Protein AF-A0A3D2YYE6-F1 (afdb_monomer)

Mean predicted aligned error: 8.33 Å

Sequence (113 aa):
MIEHIVAWLERPNFIAFVILFLWGMFIMVAHANLVKKLIGMYLVQASVIFLLVTISAKSQATVPILQGTDAVQSESPTIDPDQYSNPLPHVLTLTAIVVQVATLGVSLALVTA

Foldseek 3Di:
DVVVVVVVVVLVLVVVLVVQQVVLVCQLPVDPQLVSNLSSVLSNLVSVLSVLVSVQDDPQADEPDQDDCCDPPHPDNPDDPNNHTDVVSVVVSVVSVVVSVVVSVVSVVVSVD

Radius of gyration: 19.5 Å; Cα contacts (8 Å, |Δi|>4): 99; chains: 1; bounding box: 34×50×52 Å

Nearest PDB structures (foldseek):
  7f9o-assembly1_P  TM=8.701E-01  e=1.085E-01  Hordeum vulgare subsp. spontaneum
  7p64-assembly1_K  TM=8.776E-01  e=1.890E-01  Escherichia coli BL21(DE3)
  7nyu-assembly1_K  TM=8.737E-01  e=3.114E-01  Escherichia coli B
  8xm6-assembly1_B  TM=5.535E-01  e=3.779E+00  Homo sapiens
  8zsz-assembly1_B  TM=5.462E-01  e=7.773E+00  Homo sapiens

Structure (mmCIF, N/CA/C/O backbone):
data_AF-A0A3D2YYE6-F1
#
_entry.id   AF-A0A3D2YYE6-F1
#
loop_
_atom_site.group_PDB
_atom_site.id
_atom_site.type_symbol
_atom_site.label_atom_id
_atom_site.label_alt_id
_atom_site.label_comp_id
_atom_site.label_asym_id
_atom_site.label_entity_id
_atom_site.label_seq_id
_atom_site.pdbx_PDB_ins_code
_atom_site.Cartn_x
_atom_site.Cartn_y
_atom_site.Cartn_z
_atom_site.occupancy
_atom_site.B_iso_or_equiv
_atom_site.auth_seq_id
_atom_site.auth_comp_id
_atom_site.auth_asym_id
_atom_site.auth_atom_id
_atom_site.pdbx_PDB_model_num
ATOM 1 N N . MET A 1 1 ? -4.987 -27.249 -16.855 1.00 55.72 1 MET A N 1
ATOM 2 C CA . MET A 1 1 ? -5.282 -26.961 -15.426 1.00 55.72 1 MET A CA 1
ATOM 3 C C . MET A 1 1 ? -4.008 -26.739 -14.612 1.00 55.72 1 MET A C 1
ATOM 5 O O . MET A 1 1 ? -3.915 -25.706 -13.969 1.00 55.72 1 MET A O 1
ATOM 9 N N . ILE A 1 2 ? -3.012 -27.633 -14.686 1.00 60.41 2 ILE A N 1
ATOM 10 C CA . ILE A 1 2 ? -1.716 -27.473 -13.990 1.00 60.41 2 ILE A CA 1
ATOM 11 C C . ILE A 1 2 ? -0.872 -26.325 -14.582 1.00 60.41 2 ILE A C 1
ATOM 13 O O . ILE A 1 2 ? -0.287 -25.559 -13.829 1.00 60.41 2 ILE A O 1
ATOM 17 N N . GLU A 1 3 ? -0.894 -26.115 -15.902 1.00 61.41 3 GLU A N 1
ATOM 18 C CA . GLU A 1 3 ? -0.185 -24.989 -16.544 1.00 61.41 3 GLU A CA 1
ATOM 19 C C . GLU 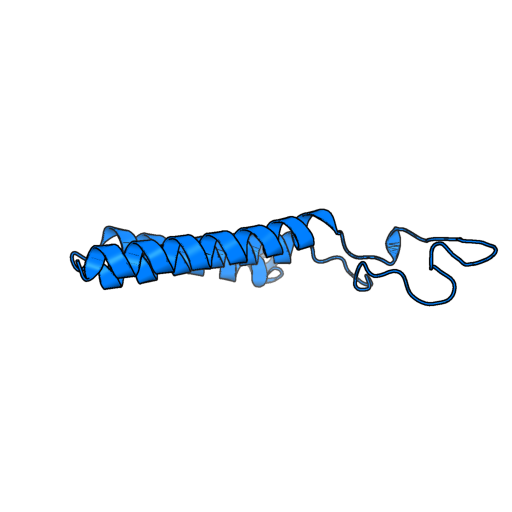A 1 3 ? -0.690 -23.608 -16.101 1.00 61.41 3 GLU A C 1
ATOM 21 O O . GLU A 1 3 ? 0.100 -22.683 -15.948 1.00 61.41 3 GLU A O 1
ATOM 26 N N . HIS A 1 4 ? -1.988 -23.468 -15.807 1.00 61.47 4 HIS A N 1
ATOM 27 C CA . HIS A 1 4 ? -2.512 -22.225 -15.237 1.00 61.47 4 HIS A CA 1
ATOM 28 C C . HIS A 1 4 ? -1.960 -21.988 -13.829 1.00 61.47 4 HIS A C 1
ATOM 30 O O . HIS A 1 4 ? -1.622 -20.862 -13.497 1.00 61.47 4 HIS A O 1
ATOM 36 N N . ILE A 1 5 ? -1.811 -23.038 -13.016 1.00 60.53 5 ILE A N 1
ATOM 37 C CA . ILE A 1 5 ? -1.236 -22.928 -11.668 1.00 60.53 5 ILE A CA 1
ATOM 38 C C . ILE A 1 5 ? 0.236 -22.493 -11.744 1.00 60.53 5 ILE A C 1
ATOM 40 O O . ILE A 1 5 ? 0.660 -21.651 -10.956 1.00 60.53 5 ILE A O 1
ATOM 44 N N . VAL A 1 6 ? 0.994 -22.996 -12.723 1.00 59.88 6 VAL A N 1
ATOM 45 C CA . VAL A 1 6 ? 2.388 -22.587 -12.965 1.00 59.88 6 VAL A CA 1
ATOM 46 C C . VAL A 1 6 ? 2.467 -21.135 -13.453 1.00 59.88 6 VAL A C 1
ATOM 48 O O . VAL A 1 6 ? 3.258 -20.372 -12.915 1.00 59.88 6 VAL A O 1
ATOM 51 N N . ALA A 1 7 ? 1.591 -20.705 -14.365 1.00 59.75 7 ALA A N 1
ATOM 52 C CA . ALA A 1 7 ? 1.528 -19.310 -14.820 1.00 59.75 7 ALA A CA 1
ATOM 53 C C . ALA A 1 7 ? 1.145 -18.320 -13.698 1.00 59.75 7 ALA A C 1
ATOM 55 O O . ALA A 1 7 ? 1.636 -17.193 -13.658 1.00 59.75 7 ALA A O 1
ATOM 56 N N . TRP A 1 8 ? 0.292 -18.736 -12.753 1.00 54.66 8 TRP A N 1
ATOM 57 C CA . TRP A 1 8 ? 0.037 -17.969 -11.528 1.00 54.66 8 TRP A CA 1
ATOM 58 C C . TRP A 1 8 ? 1.290 -17.898 -10.643 1.00 54.66 8 TRP A C 1
ATOM 60 O O . TRP A 1 8 ? 1.595 -16.837 -10.097 1.00 54.66 8 TRP A O 1
ATOM 70 N N . LEU A 1 9 ? 2.048 -18.995 -10.546 1.00 58.28 9 LEU A N 1
ATOM 71 C CA . LEU A 1 9 ? 3.305 -19.068 -9.797 1.00 58.28 9 LEU A CA 1
ATOM 72 C C . LEU A 1 9 ? 4.420 -18.196 -10.409 1.00 58.28 9 LEU A C 1
ATOM 74 O O . LEU A 1 9 ? 5.270 -17.697 -9.676 1.00 58.28 9 LEU A O 1
ATOM 78 N N . GLU A 1 10 ? 4.380 -17.936 -11.720 1.00 61.81 10 GLU A N 1
ATOM 79 C CA . GLU A 1 10 ? 5.304 -17.029 -12.423 1.00 61.81 10 GLU A CA 1
ATOM 80 C C . GLU A 1 10 ? 5.119 -15.541 -12.062 1.00 61.81 10 GLU A C 1
ATOM 82 O O . GLU A 1 10 ? 5.982 -14.714 -12.364 1.00 61.81 10 GLU A O 1
ATOM 87 N N . ARG A 1 11 ? 4.027 -15.169 -11.377 1.00 71.31 11 ARG A N 1
ATOM 88 C CA . ARG A 1 11 ? 3.774 -13.802 -10.884 1.00 71.31 11 ARG A CA 1
ATOM 89 C C . ARG A 1 11 ? 3.714 -13.791 -9.347 1.00 71.31 11 ARG A C 1
ATOM 91 O O . ARG A 1 11 ? 2.660 -13.474 -8.785 1.00 71.31 11 ARG A O 1
ATOM 98 N N . PRO A 1 12 ? 4.831 -14.066 -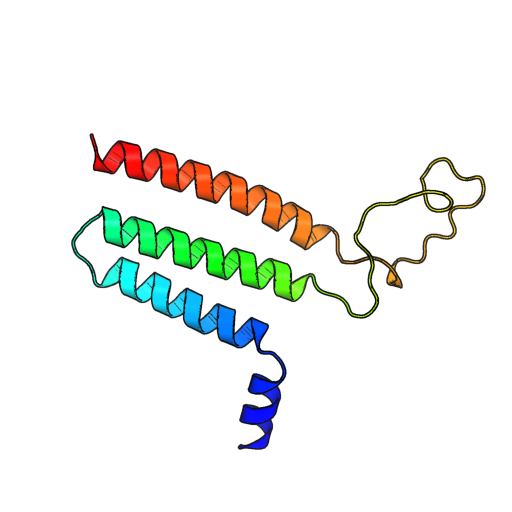8.639 1.00 77.31 12 PRO A N 1
ATOM 99 C CA . PRO A 1 12 ? 4.846 -14.213 -7.177 1.00 77.31 12 PRO A CA 1
ATOM 100 C C . PRO A 1 12 ? 4.307 -12.976 -6.445 1.00 77.31 12 PRO A C 1
ATOM 102 O O . PRO A 1 12 ? 3.679 -13.093 -5.394 1.00 77.31 12 PRO A O 1
ATOM 105 N N . ASN A 1 13 ? 4.466 -11.794 -7.043 1.00 85.12 13 ASN A N 1
ATOM 106 C CA . ASN A 1 13 ? 3.966 -10.533 -6.504 1.00 85.12 13 ASN A CA 1
ATOM 107 C C . ASN A 1 13 ? 2.425 -10.527 -6.372 1.00 85.12 13 ASN A C 1
ATOM 109 O O . ASN A 1 13 ? 1.882 -10.116 -5.352 1.00 85.12 13 ASN A O 1
ATOM 113 N N . PHE A 1 14 ? 1.684 -11.046 -7.354 1.00 85.19 14 PHE A N 1
ATOM 114 C CA . PHE A 1 14 ? 0.217 -11.070 -7.264 1.00 85.19 14 PHE A CA 1
ATOM 115 C C . PHE A 1 14 ? -0.282 -12.051 -6.200 1.00 85.19 14 PHE A C 1
ATOM 117 O O . PHE A 1 14 ? -1.238 -11.755 -5.485 1.00 85.19 14 PHE A O 1
ATOM 124 N N . ILE A 1 15 ? 0.392 -13.192 -6.047 1.00 87.00 15 ILE A N 1
ATOM 125 C CA . ILE A 1 15 ? 0.066 -14.167 -5.000 1.00 87.00 15 ILE A CA 1
ATOM 126 C C . ILE A 1 15 ? 0.319 -13.563 -3.614 1.00 87.00 15 ILE A C 1
ATOM 128 O O . ILE A 1 15 ? -0.537 -13.668 -2.734 1.00 87.00 15 ILE A O 1
ATOM 132 N N . ALA A 1 16 ? 1.454 -12.882 -3.432 1.00 88.19 16 ALA A N 1
ATOM 133 C CA . ALA A 1 16 ? 1.777 -12.199 -2.184 1.00 88.19 16 ALA A CA 1
ATOM 134 C C . ALA A 1 16 ? 0.707 -11.160 -1.810 1.00 88.19 16 ALA A C 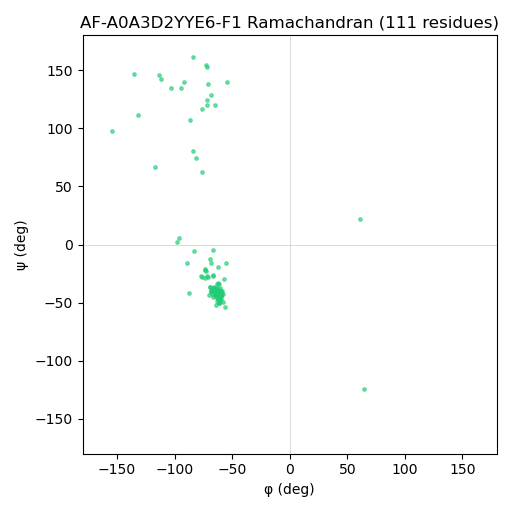1
ATOM 136 O O . ALA A 1 16 ? 0.268 -11.127 -0.661 1.00 88.19 16 ALA A O 1
ATOM 137 N N . PHE A 1 17 ? 0.222 -10.377 -2.782 1.00 91.44 17 PHE A N 1
ATOM 138 C CA . PHE A 1 17 ? -0.895 -9.453 -2.574 1.00 91.44 17 PHE A CA 1
ATOM 139 C C . PHE A 1 17 ? -2.142 -10.165 -2.039 1.00 91.44 17 PHE A C 1
ATOM 141 O O . PHE A 1 17 ? -2.675 -9.756 -1.009 1.00 91.44 17 PHE A O 1
ATOM 148 N N . VAL A 1 18 ? -2.602 -11.224 -2.712 1.00 92.00 18 VAL A N 1
ATOM 149 C CA . VAL A 1 18 ? -3.848 -11.918 -2.344 1.00 92.00 18 VAL A 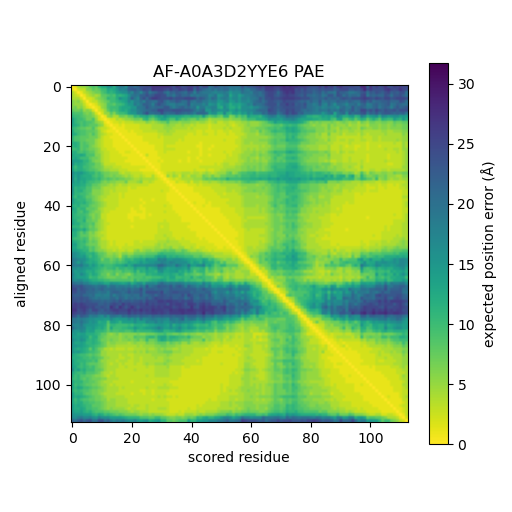CA 1
ATOM 150 C C . VAL A 1 18 ? -3.754 -12.509 -0.939 1.00 92.00 18 VAL A C 1
ATOM 152 O O . VAL A 1 18 ? -4.687 -12.366 -0.148 1.00 92.00 18 VAL A O 1
ATOM 155 N N . ILE A 1 19 ? -2.619 -13.129 -0.604 1.00 93.56 19 ILE A N 1
ATOM 156 C CA . ILE A 1 19 ? -2.389 -13.706 0.725 1.00 93.56 19 ILE A CA 1
ATOM 157 C C . ILE A 1 19 ? -2.413 -12.611 1.794 1.00 93.56 19 ILE A C 1
ATOM 159 O O . ILE A 1 19 ? -3.122 -12.752 2.791 1.00 93.56 19 ILE A O 1
ATOM 163 N N . LEU A 1 20 ? -1.686 -11.509 1.583 1.00 93.69 20 LEU A N 1
ATOM 164 C CA . LEU A 1 20 ? -1.668 -10.388 2.524 1.00 93.69 20 LEU A CA 1
ATOM 165 C C . LEU A 1 20 ? -3.063 -9.770 2.678 1.00 93.69 20 LEU A C 1
ATOM 167 O O . LEU A 1 20 ? -3.515 -9.565 3.799 1.00 93.69 20 LEU A O 1
ATOM 171 N N . PHE A 1 21 ? -3.784 -9.537 1.581 1.00 95.44 21 PHE A N 1
ATOM 172 C CA . PHE A 1 21 ? -5.114 -8.932 1.617 1.00 95.44 21 PHE A CA 1
ATOM 173 C C . PHE A 1 21 ? -6.112 -9.790 2.406 1.00 95.44 21 PHE A C 1
ATOM 175 O O . PHE A 1 21 ? -6.775 -9.297 3.320 1.00 95.44 21 PHE A O 1
ATOM 182 N N . LEU A 1 22 ? -6.190 -11.090 2.100 1.00 96.31 22 LEU A N 1
ATOM 183 C CA . LEU A 1 22 ? -7.104 -12.011 2.780 1.00 96.31 22 LEU A CA 1
ATOM 184 C C . LEU A 1 22 ? -6.742 -12.192 4.255 1.00 96.31 22 LEU A C 1
ATOM 186 O O . LEU A 1 22 ? -7.632 -12.237 5.105 1.00 96.31 22 LEU A O 1
ATOM 190 N N . TRP A 1 23 ? -5.450 -12.250 4.580 1.00 96.12 23 TRP A N 1
ATOM 191 C CA . TRP A 1 23 ? -5.011 -12.382 5.964 1.00 96.12 23 TRP A CA 1
ATOM 192 C C . TRP A 1 23 ? -5.302 -11.118 6.782 1.00 96.12 23 TRP A C 1
ATOM 194 O O . TRP A 1 23 ? -5.791 -11.212 7.910 1.00 96.12 23 TRP A O 1
ATOM 204 N N . GLY A 1 24 ? -5.095 -9.934 6.203 1.00 95.19 24 GLY A N 1
ATOM 205 C CA . GLY A 1 24 ? -5.441 -8.659 6.834 1.00 95.19 24 GLY A CA 1
ATOM 206 C C . GLY A 1 24 ? -6.937 -8.539 7.104 1.00 95.19 24 GLY A C 1
ATOM 207 O O . GLY A 1 24 ? -7.341 -8.212 8.222 1.00 95.19 24 GLY A O 1
ATOM 208 N N . MET A 1 25 ? -7.759 -8.896 6.112 1.00 95.88 25 MET A N 1
ATOM 209 C CA . MET A 1 25 ? -9.217 -8.947 6.247 1.00 95.88 25 MET A CA 1
ATOM 210 C C . MET A 1 25 ? -9.647 -9.928 7.344 1.00 95.88 25 MET A C 1
ATOM 212 O O . MET A 1 25 ? -10.500 -9.598 8.169 1.00 95.88 25 MET A O 1
ATOM 216 N N . PHE A 1 26 ? -9.027 -11.110 7.405 1.00 95.62 26 PHE A N 1
ATOM 217 C CA . PHE A 1 26 ? -9.312 -12.102 8.440 1.00 95.62 26 PHE A CA 1
ATOM 218 C C . PHE A 1 26 ? -9.022 -11.565 9.848 1.00 95.62 26 PHE A C 1
ATOM 220 O O . PHE A 1 26 ? -9.891 -11.631 10.715 1.00 95.62 26 PHE A O 1
ATOM 227 N N . ILE A 1 27 ? -7.842 -10.976 10.075 1.00 94.62 27 ILE A N 1
ATOM 228 C CA . ILE A 1 27 ? -7.461 -10.396 11.375 1.00 94.62 27 ILE A CA 1
ATOM 229 C C . ILE A 1 27 ? -8.438 -9.280 11.780 1.00 94.62 27 ILE A C 1
ATOM 231 O O . ILE A 1 27 ? -8.846 -9.205 12.942 1.00 94.62 27 ILE A O 1
ATOM 235 N N . MET A 1 28 ? -8.831 -8.433 10.823 1.00 94.31 28 MET A N 1
ATOM 236 C CA . MET A 1 28 ? -9.732 -7.300 11.047 1.00 94.31 28 MET A CA 1
ATOM 237 C C . MET A 1 28 ? -11.140 -7.732 11.489 1.00 94.31 28 MET A C 1
ATOM 239 O O . MET A 1 28 ? -11.743 -7.074 12.340 1.00 94.31 28 MET A O 1
ATOM 243 N N . VAL A 1 29 ? -11.666 -8.831 10.939 1.00 95.12 29 VAL A N 1
ATOM 244 C CA . VAL A 1 29 ? -13.015 -9.330 11.258 1.00 95.12 29 VAL A CA 1
ATOM 245 C C . VAL A 1 29 ? -13.015 -10.260 12.476 1.00 95.12 29 VAL A C 1
AT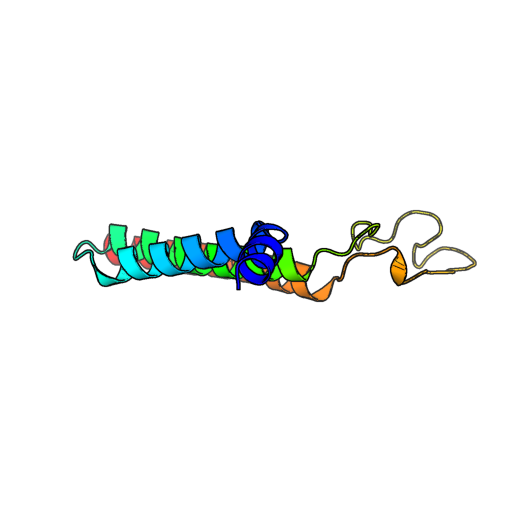OM 247 O O . VAL A 1 29 ? -13.900 -10.153 13.322 1.00 95.12 29 VAL A O 1
ATOM 250 N N . ALA A 1 30 ? -12.032 -11.157 12.594 1.00 94.12 30 ALA A N 1
ATOM 251 C CA . ALA A 1 30 ? -12.060 -12.253 13.565 1.00 94.12 30 ALA A CA 1
ATOM 252 C C . ALA A 1 30 ? -11.740 -11.836 15.012 1.00 94.12 30 ALA A C 1
ATOM 254 O O . ALA A 1 30 ? -12.177 -12.495 15.956 1.00 94.12 30 ALA A O 1
ATOM 255 N N . HIS A 1 31 ? -10.966 -10.768 15.226 1.00 90.12 31 HIS A N 1
ATOM 256 C CA . HIS A 1 31 ? -10.541 -10.373 16.571 1.00 90.12 31 HIS A CA 1
ATOM 257 C C . HIS A 1 31 ? -11.458 -9.324 17.204 1.00 90.12 31 HIS A C 1
ATOM 259 O O . HIS A 1 31 ? -11.760 -8.309 16.594 1.00 90.12 31 HIS A O 1
ATOM 265 N N . ALA A 1 32 ? -11.825 -9.508 18.477 1.00 88.25 32 ALA A N 1
ATOM 266 C CA . ALA A 1 32 ? -12.599 -8.520 19.239 1.00 88.25 32 ALA A CA 1
ATOM 267 C C . ALA A 1 32 ? -11.763 -7.307 19.704 1.00 88.25 32 ALA A C 1
ATOM 269 O O . ALA A 1 32 ? -12.299 -6.214 19.863 1.00 88.25 32 ALA A O 1
ATOM 270 N N . ASN A 1 33 ? -10.451 -7.483 19.902 1.00 93.12 33 ASN A N 1
ATOM 271 C CA . ASN A 1 33 ? -9.559 -6.413 20.357 1.00 93.12 33 ASN A CA 1
ATOM 272 C C . ASN A 1 33 ? -9.335 -5.375 19.244 1.00 93.12 33 ASN A C 1
ATOM 274 O O . ASN A 1 33 ? -8.852 -5.721 18.164 1.00 93.12 33 ASN A O 1
ATOM 278 N N . LEU A 1 34 ? -9.626 -4.105 19.542 1.00 92.50 34 LEU A N 1
ATOM 279 C CA . LEU A 1 34 ? -9.507 -2.991 18.602 1.00 92.50 34 LEU A CA 1
ATOM 280 C C . LEU A 1 34 ? -8.085 -2.825 18.052 1.00 92.50 34 LEU A C 1
ATOM 282 O O . LEU A 1 34 ? -7.933 -2.646 16.850 1.00 92.50 34 LEU A O 1
ATOM 286 N N . VAL A 1 35 ? -7.041 -2.990 18.870 1.00 93.31 35 VAL A N 1
ATOM 287 C CA . VAL A 1 35 ? -5.643 -2.888 18.408 1.00 93.31 35 VAL A CA 1
ATOM 288 C C . VAL A 1 35 ? -5.338 -3.953 17.352 1.00 93.31 35 VAL A C 1
ATOM 290 O O . VAL A 1 35 ? -4.733 -3.659 16.324 1.00 93.31 35 VAL A O 1
ATOM 293 N N . LYS A 1 36 ? -5.818 -5.188 17.552 1.00 91.94 36 LYS A N 1
ATOM 294 C CA . LYS A 1 36 ? -5.661 -6.259 16.553 1.00 91.94 36 LYS A CA 1
ATOM 295 C C . LYS A 1 36 ? -6.440 -5.952 15.275 1.00 91.94 36 LYS A C 1
ATOM 297 O O . LYS A 1 36 ? -5.927 -6.216 14.191 1.00 91.94 36 LYS A O 1
ATOM 302 N N . LYS A 1 37 ? -7.623 -5.334 15.380 1.00 93.94 37 LYS A N 1
ATOM 303 C CA . LYS A 1 37 ? -8.367 -4.867 14.201 1.00 93.94 37 LYS A CA 1
ATOM 304 C C . LYS A 1 37 ? -7.612 -3.785 13.427 1.00 93.94 37 LYS A C 1
ATOM 306 O O . LYS A 1 37 ? -7.598 -3.844 12.202 1.00 93.94 37 LYS A O 1
ATOM 311 N N . LEU A 1 38 ? -6.952 -2.848 14.115 1.00 94.44 38 LEU A N 1
ATOM 312 C CA . LEU A 1 38 ? -6.131 -1.809 13.477 1.00 94.44 38 LEU A CA 1
ATOM 313 C C . LEU A 1 38 ? -4.914 -2.392 12.755 1.00 94.44 38 LEU A C 1
ATOM 315 O O . LEU A 1 38 ? -4.606 -1.964 11.647 1.00 94.44 38 LEU A O 1
ATOM 319 N N . ILE A 1 39 ? -4.271 -3.414 13.328 1.00 94.31 39 ILE A N 1
ATOM 320 C CA . ILE A 1 39 ? -3.195 -4.153 12.648 1.00 94.31 39 ILE A CA 1
ATOM 321 C C . ILE A 1 39 ? -3.732 -4.832 11.378 1.00 94.31 39 ILE A C 1
ATOM 323 O O . ILE A 1 39 ? -3.100 -4.751 10.327 1.00 94.31 39 ILE A O 1
ATOM 327 N N . GLY A 1 40 ? -4.916 -5.451 11.449 1.00 94.25 40 GLY A N 1
ATOM 328 C CA . GLY A 1 40 ? -5.588 -6.023 10.279 1.00 94.25 40 GLY A CA 1
ATOM 329 C C . GLY A 1 40 ? -5.880 -4.977 9.197 1.00 94.25 40 GLY A C 1
ATOM 330 O O . GLY A 1 40 ? -5.536 -5.184 8.036 1.00 94.25 40 GLY A O 1
ATOM 331 N N . MET A 1 41 ? -6.429 -3.820 9.580 1.00 94.56 41 MET A N 1
ATOM 332 C CA . MET A 1 41 ? -6.701 -2.694 8.675 1.00 94.56 41 MET A CA 1
ATOM 333 C C . MET A 1 41 ? -5.425 -2.170 7.999 1.00 94.56 41 MET A C 1
ATOM 335 O O . MET A 1 41 ? -5.417 -1.956 6.786 1.00 94.56 41 MET A O 1
ATOM 339 N N . TYR A 1 42 ? -4.339 -2.007 8.760 1.00 95.56 42 TYR A N 1
ATOM 340 C CA . TYR A 1 42 ? -3.039 -1.602 8.227 1.00 95.56 42 TYR A CA 1
ATOM 341 C C . TYR A 1 42 ? -2.526 -2.597 7.182 1.00 95.56 42 TYR A C 1
ATOM 343 O O . TYR A 1 42 ? -2.089 -2.197 6.104 1.00 95.56 42 TYR A O 1
ATOM 351 N N . LEU A 1 43 ? -2.637 -3.897 7.468 1.00 95.69 43 LEU A N 1
ATOM 352 C CA . LEU A 1 43 ? -2.184 -4.955 6.568 1.00 95.69 43 LEU A CA 1
ATOM 353 C C . LEU A 1 43 ? -3.007 -4.997 5.266 1.00 95.69 43 LEU A C 1
ATOM 355 O O . LEU A 1 43 ? -2.439 -5.170 4.187 1.00 95.69 43 LEU A O 1
ATOM 359 N N . VAL A 1 44 ? -4.321 -4.746 5.338 1.00 96.00 44 VAL A N 1
ATOM 360 C CA . VAL A 1 44 ? -5.178 -4.583 4.148 1.00 96.00 44 VAL A CA 1
ATOM 361 C C . VAL A 1 44 ? -4.717 -3.394 3.306 1.00 96.00 44 VAL A C 1
ATOM 363 O O . VAL A 1 44 ? -4.476 -3.554 2.111 1.00 96.00 44 VAL A O 1
ATOM 366 N N . GLN A 1 45 ? -4.517 -2.218 3.905 1.00 95.69 45 GLN A N 1
ATOM 367 C CA . GLN A 1 45 ? -4.034 -1.038 3.178 1.00 95.69 45 GLN A CA 1
ATOM 368 C C . GLN A 1 45 ? -2.643 -1.271 2.554 1.00 95.69 45 GLN A C 1
ATOM 370 O O . GLN A 1 45 ? -2.429 -0.945 1.387 1.00 95.69 45 GLN A O 1
ATOM 375 N N . ALA A 1 46 ? -1.718 -1.895 3.291 1.00 95.00 46 ALA A N 1
ATOM 376 C CA . ALA A 1 46 ? -0.376 -2.219 2.807 1.00 95.00 46 ALA A CA 1
ATOM 377 C C . ALA A 1 46 ? -0.405 -3.199 1.622 1.00 95.00 46 ALA A C 1
ATOM 379 O O . ALA A 1 46 ? 0.355 -3.034 0.669 1.00 95.00 46 ALA A O 1
ATOM 380 N N . SER A 1 47 ? -1.315 -4.179 1.631 1.00 95.25 47 SER A N 1
ATOM 381 C CA . SER A 1 47 ? -1.480 -5.100 0.500 1.00 95.25 47 SER A CA 1
ATOM 382 C C . SER A 1 47 ? -1.943 -4.376 -0.774 1.00 95.25 47 SER A C 1
ATOM 384 O O . SER A 1 47 ? -1.395 -4.611 -1.848 1.00 95.25 47 SER A O 1
ATOM 386 N N . VAL A 1 48 ? -2.875 -3.422 -0.672 1.00 93.75 48 VAL A N 1
ATOM 387 C CA . VAL A 1 48 ? -3.329 -2.621 -1.826 1.00 93.75 48 VAL A CA 1
ATOM 388 C C . VAL A 1 48 ? -2.202 -1.737 -2.367 1.00 93.75 48 VAL A C 1
ATOM 390 O O . VAL A 1 48 ? -2.030 -1.627 -3.581 1.00 93.75 48 VAL A O 1
ATOM 393 N N . ILE A 1 49 ? -1.388 -1.154 -1.484 1.00 93.81 49 ILE A N 1
ATOM 394 C CA . ILE A 1 49 ? -0.186 -0.409 -1.882 1.00 93.81 49 ILE A CA 1
ATOM 395 C C . ILE A 1 49 ? 0.786 -1.325 -2.644 1.00 93.81 49 ILE A C 1
ATOM 397 O O . ILE A 1 49 ? 1.280 -0.960 -3.710 1.00 93.81 49 ILE A O 1
ATOM 401 N N . PHE A 1 50 ? 1.012 -2.544 -2.152 1.00 92.12 50 PHE A N 1
ATOM 402 C CA . PHE A 1 50 ? 1.863 -3.530 -2.819 1.00 92.12 50 PHE A CA 1
ATOM 403 C C . PHE A 1 50 ? 1.350 -3.908 -4.221 1.00 92.12 50 PHE A C 1
ATOM 405 O O . PHE A 1 50 ? 2.140 -4.054 -5.160 1.00 92.12 50 PHE A O 1
ATOM 412 N N . LEU A 1 51 ? 0.028 -4.005 -4.396 1.00 91.69 51 LEU A N 1
ATOM 413 C CA . LEU A 1 51 ? -0.600 -4.220 -5.701 1.00 91.69 51 LEU A CA 1
ATOM 414 C C . LEU A 1 51 ? -0.315 -3.059 -6.668 1.00 91.69 51 LEU A C 1
ATOM 416 O O . LEU A 1 51 ? 0.083 -3.306 -7.806 1.00 91.69 51 LEU A O 1
ATOM 420 N N . LEU A 1 52 ? -0.470 -1.807 -6.221 1.00 91.12 52 LEU A N 1
ATOM 421 C CA . LEU A 1 52 ? -0.196 -0.623 -7.046 1.00 91.12 52 LEU A CA 1
ATOM 422 C C . LEU A 1 52 ? 1.260 -0.580 -7.524 1.00 91.12 52 LEU A C 1
ATOM 424 O O . LEU A 1 52 ? 1.513 -0.343 -8.706 1.00 91.12 52 LEU A O 1
ATOM 428 N N . VAL A 1 53 ? 2.210 -0.879 -6.636 1.00 89.81 53 VAL A N 1
ATOM 429 C CA . VAL A 1 53 ? 3.639 -0.951 -6.983 1.00 89.81 53 VAL A CA 1
ATOM 430 C C . VAL A 1 53 ? 3.904 -2.067 -7.992 1.00 89.81 53 VAL A C 1
ATOM 432 O O . VAL A 1 53 ? 4.628 -1.864 -8.965 1.00 89.81 53 VAL A O 1
ATOM 435 N N . THR A 1 54 ? 3.274 -3.229 -7.809 1.00 88.25 54 THR A N 1
ATOM 436 C CA . THR A 1 54 ? 3.433 -4.377 -8.711 1.00 88.25 54 THR A CA 1
ATOM 437 C C . THR A 1 54 ? 2.933 -4.074 -10.126 1.00 88.25 54 THR A C 1
ATOM 439 O O . THR A 1 54 ? 3.577 -4.474 -11.093 1.00 88.25 54 THR A O 1
ATOM 442 N N . ILE A 1 55 ? 1.819 -3.346 -10.265 1.00 87.38 55 ILE A N 1
ATOM 443 C CA . ILE A 1 55 ? 1.271 -2.925 -11.569 1.00 87.38 55 ILE A CA 1
ATOM 444 C C . ILE A 1 55 ? 2.156 -1.850 -12.224 1.00 87.38 55 ILE A C 1
ATOM 446 O O . ILE A 1 55 ? 2.210 -1.752 -13.447 1.00 87.38 55 ILE A O 1
ATOM 450 N N . SER A 1 56 ? 2.870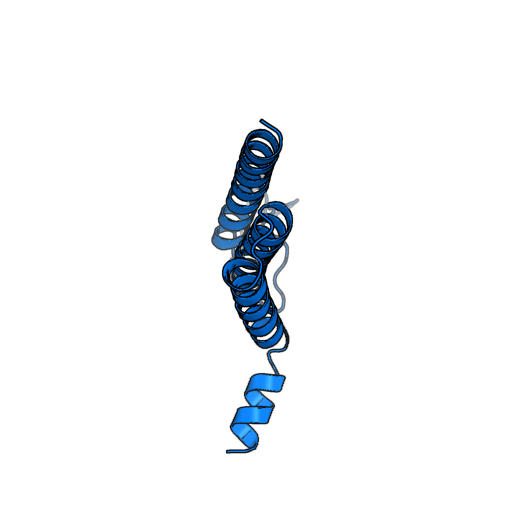 -1.058 -11.422 1.00 84.62 56 SER A N 1
ATOM 451 C CA . SER A 1 56 ? 3.782 -0.021 -11.910 1.00 84.62 56 SER A CA 1
ATOM 452 C C . SER A 1 56 ? 5.068 -0.564 -12.528 1.00 84.62 56 SER A C 1
ATOM 454 O O . SER A 1 56 ? 5.723 0.155 -13.279 1.00 84.62 56 SER A O 1
ATOM 456 N N . ALA A 1 57 ? 5.473 -1.787 -12.180 1.00 80.81 57 ALA A N 1
ATOM 457 C CA . ALA A 1 57 ? 6.758 -2.339 -12.582 1.00 80.81 57 ALA A CA 1
ATOM 458 C C . ALA A 1 57 ? 6.779 -2.688 -14.082 1.00 80.81 57 ALA A C 1
ATOM 460 O O . ALA A 1 57 ? 6.020 -3.538 -14.549 1.00 80.81 57 ALA A O 1
ATOM 461 N N . LYS A 1 58 ? 7.696 -2.063 -14.829 1.00 79.25 58 LYS A N 1
ATOM 462 C CA . LYS A 1 58 ? 7.974 -2.347 -16.245 1.00 79.25 58 LYS A CA 1
ATOM 463 C C . LYS A 1 58 ? 9.366 -2.978 -16.387 1.00 79.25 58 LYS A C 1
ATOM 465 O O . LYS A 1 58 ? 10.289 -2.621 -15.659 1.00 79.25 58 LYS A O 1
ATOM 470 N N . SER A 1 59 ? 9.512 -3.937 -17.304 1.00 69.69 59 SER A N 1
ATOM 471 C CA . SER A 1 59 ? 10.806 -4.576 -17.593 1.00 69.69 59 SER A CA 1
ATOM 472 C C . SER A 1 59 ? 11.731 -3.598 -18.325 1.00 69.69 59 SER A C 1
ATOM 474 O O . SER A 1 59 ? 11.262 -2.902 -19.221 1.00 69.69 59 SER A O 1
ATOM 476 N N . GLN A 1 60 ? 13.018 -3.559 -17.957 1.00 74.56 60 GLN A N 1
ATOM 477 C CA . GLN A 1 60 ? 14.039 -2.655 -18.527 1.00 74.56 60 GLN A CA 1
ATOM 478 C C . GLN A 1 60 ? 13.754 -1.148 -18.349 1.00 74.56 60 GLN A C 1
ATOM 480 O O . GLN A 1 60 ? 14.294 -0.326 -19.081 1.00 74.56 60 GLN A O 1
ATOM 485 N N . ALA A 1 61 ? 12.921 -0.778 -17.371 1.00 75.06 61 ALA A N 1
ATOM 486 C CA . ALA A 1 61 ? 12.553 0.610 -17.116 1.00 75.06 61 ALA A CA 1
ATOM 487 C C . ALA A 1 61 ? 13.286 1.199 -15.896 1.00 75.06 61 ALA A C 1
ATOM 489 O O . ALA A 1 61 ? 13.339 0.591 -14.826 1.00 75.06 61 ALA A O 1
ATOM 490 N N . THR A 1 62 ? 13.804 2.412 -16.055 1.00 78.44 62 THR A N 1
ATOM 491 C CA . THR A 1 62 ? 14.453 3.237 -15.030 1.00 78.44 62 THR A CA 1
ATOM 492 C C . THR A 1 62 ? 13.417 4.020 -14.214 1.00 78.44 62 THR A C 1
ATOM 494 O O . THR A 1 62 ? 12.256 4.181 -14.604 1.00 78.44 62 THR A O 1
ATOM 497 N N . VAL A 1 63 ? 13.820 4.497 -13.033 1.00 80.81 63 VAL A N 1
ATOM 498 C CA . VAL A 1 63 ? 13.002 5.382 -12.192 1.00 80.81 63 VAL A CA 1
ATOM 499 C C . VAL A 1 63 ? 12.544 6.620 -12.977 1.00 80.81 63 VAL A C 1
ATOM 501 O O . VAL A 1 63 ? 13.346 7.175 -13.725 1.00 80.81 63 VAL A O 1
ATOM 504 N N . PRO A 1 64 ? 11.289 7.083 -12.815 1.00 78.94 64 PRO A N 1
ATOM 505 C CA . PRO A 1 64 ? 10.731 8.210 -13.566 1.00 78.94 64 PRO A CA 1
ATOM 506 C C . PRO A 1 64 ? 11.260 9.554 -13.038 1.00 78.94 64 PRO A C 1
ATOM 508 O O . PRO A 1 64 ? 10.519 10.374 -12.501 1.00 78.94 64 PRO A O 1
ATOM 511 N N . ILE A 1 65 ? 12.572 9.749 -13.141 1.00 82.31 65 ILE A N 1
ATOM 512 C CA . ILE A 1 65 ? 13.300 10.953 -12.756 1.00 82.31 65 ILE A CA 1
ATOM 513 C C . ILE A 1 65 ? 14.200 11.294 -13.940 1.00 82.31 65 ILE A C 1
ATOM 515 O O . ILE A 1 65 ? 15.139 10.558 -14.235 1.00 82.31 65 ILE A O 1
ATOM 519 N N . LEU A 1 66 ? 13.904 12.401 -14.617 1.00 80.19 66 LEU A N 1
ATOM 520 C CA . LEU A 1 66 ? 14.742 12.904 -15.702 1.00 80.19 66 LEU A CA 1
ATOM 521 C C . LEU A 1 66 ? 16.077 13.389 -15.114 1.00 80.19 66 LEU A C 1
ATOM 523 O O . LEU A 1 66 ? 16.084 14.160 -14.152 1.00 80.19 66 LEU A O 1
ATOM 527 N N . GLN A 1 67 ? 17.201 12.932 -15.666 1.00 70.50 67 GLN A N 1
ATOM 528 C CA . GLN A 1 67 ? 18.552 13.307 -15.234 1.00 70.50 67 GLN A CA 1
ATOM 529 C C . GLN A 1 67 ? 19.429 13.608 -16.457 1.00 70.50 67 GLN A C 1
ATOM 531 O O . GLN A 1 67 ? 19.290 12.965 -17.492 1.00 70.50 67 GLN A O 1
ATOM 536 N N . GLY A 1 68 ? 20.366 14.553 -16.333 1.00 71.69 68 GLY A N 1
ATOM 537 C CA . GLY A 1 68 ? 21.379 14.804 -17.366 1.00 71.69 68 GLY A CA 1
ATOM 538 C C . GLY A 1 68 ? 20.802 15.302 -18.696 1.00 71.69 68 GLY A C 1
ATOM 539 O O . GLY A 1 68 ? 20.129 16.327 -18.725 1.00 71.69 68 GLY A O 1
ATOM 540 N N . THR A 1 69 ? 21.109 14.596 -19.788 1.00 61.72 69 THR A N 1
ATOM 541 C CA . THR A 1 69 ? 20.761 14.938 -21.183 1.00 61.72 69 THR A CA 1
ATOM 542 C C . THR A 1 69 ? 19.263 14.838 -21.502 1.00 61.72 69 THR A C 1
ATOM 544 O O . THR A 1 69 ? 18.822 15.396 -22.501 1.00 61.72 69 THR A O 1
ATOM 547 N N . ASP A 1 70 ? 18.488 14.169 -20.642 1.00 58.97 70 ASP A N 1
ATOM 548 C CA . ASP A 1 70 ? 17.030 14.009 -20.765 1.00 58.97 70 ASP A CA 1
ATOM 549 C C . ASP A 1 70 ? 16.255 15.025 -19.908 1.00 58.97 70 ASP A C 1
ATOM 551 O O . ASP A 1 70 ? 15.024 14.989 -19.818 1.00 58.97 70 ASP A O 1
ATOM 555 N N . ALA A 1 71 ? 16.966 15.925 -19.221 1.00 62.22 71 ALA A N 1
ATOM 556 C CA . ALA A 1 71 ? 16.352 16.974 -18.427 1.00 62.22 71 ALA A CA 1
ATOM 557 C C . ALA A 1 71 ? 15.715 18.040 -19.332 1.00 62.22 71 ALA A C 1
ATOM 559 O O . ALA A 1 71 ? 16.171 18.327 -20.434 1.00 62.22 71 ALA A O 1
ATOM 560 N N . VAL A 1 72 ? 14.688 18.717 -18.815 1.00 61.66 72 VAL A N 1
ATOM 561 C CA . VAL A 1 72 ? 13.957 19.799 -19.510 1.00 61.66 72 VAL A CA 1
ATOM 562 C C . VAL A 1 72 ? 14.879 20.944 -19.989 1.00 61.66 72 VAL A C 1
ATOM 564 O O . VAL A 1 72 ? 14.484 21.750 -20.823 1.00 61.66 72 VAL A O 1
ATOM 567 N N . GLN A 1 73 ? 16.111 21.019 -19.474 1.00 58.06 73 GLN A N 1
ATOM 568 C CA . GLN A 1 73 ? 17.114 22.045 -19.780 1.00 58.06 73 GLN A CA 1
ATOM 569 C C . GLN A 1 73 ? 18.134 21.633 -20.863 1.00 58.06 73 GLN A C 1
ATOM 571 O O . GLN A 1 73 ? 19.083 22.374 -21.106 1.00 5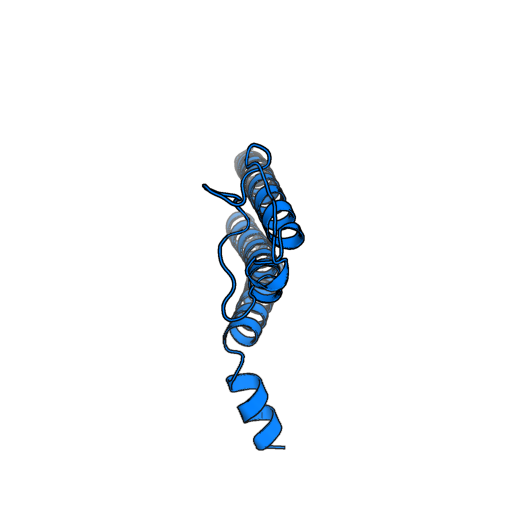8.06 73 GLN A O 1
ATOM 576 N N . SER A 1 74 ? 17.976 20.472 -21.501 1.00 57.56 74 SER A N 1
ATOM 577 C CA . SER A 1 74 ? 18.911 19.951 -22.507 1.00 57.56 74 SER A CA 1
ATOM 578 C C . SER A 1 74 ? 18.514 20.372 -23.932 1.00 57.56 74 SER A C 1
ATOM 580 O O . SER A 1 74 ? 17.338 20.358 -24.286 1.00 57.56 74 SER A O 1
ATOM 582 N N . GLU A 1 75 ? 19.493 20.725 -24.775 1.00 57.41 75 GLU A N 1
ATOM 583 C CA . GLU A 1 75 ? 19.286 21.307 -26.121 1.00 57.41 75 GLU A CA 1
ATOM 584 C C . GLU A 1 75 ? 18.637 20.358 -27.160 1.00 57.41 75 GLU A C 1
ATOM 586 O O . GLU A 1 75 ? 18.309 20.772 -28.272 1.00 57.41 75 GLU A O 1
ATOM 591 N N . SER A 1 76 ? 18.403 19.086 -26.820 1.00 54.84 76 SER A N 1
ATOM 592 C CA . SER A 1 76 ? 17.587 18.148 -27.605 1.00 54.84 76 SER A CA 1
ATOM 593 C C . SER A 1 76 ? 17.003 17.064 -26.694 1.00 54.84 76 SER A C 1
ATOM 595 O O . SER A 1 76 ? 17.695 16.094 -26.393 1.00 54.84 76 SER A O 1
ATOM 597 N N . PRO A 1 77 ? 15.743 17.196 -26.240 1.00 57.69 77 PRO A N 1
ATOM 598 C CA . PRO A 1 77 ? 15.126 16.217 -25.362 1.00 57.69 77 PRO A CA 1
ATOM 599 C C . PRO A 1 77 ? 14.551 15.081 -26.214 1.00 57.69 77 PRO A C 1
ATOM 601 O O . PRO A 1 77 ? 13.359 15.054 -26.518 1.00 57.69 77 PRO A O 1
ATOM 604 N N . THR A 1 78 ? 15.384 14.135 -26.641 1.00 61.72 78 THR A N 1
ATOM 605 C CA . THR A 1 78 ? 14.882 12.863 -27.181 1.00 61.72 78 THR A CA 1
ATOM 606 C C . THR A 1 78 ? 14.544 11.942 -26.015 1.00 61.72 78 THR A C 1
ATOM 608 O O . THR A 1 78 ? 15.295 11.026 -25.703 1.00 61.72 78 THR A O 1
ATOM 611 N N . ILE A 1 79 ? 13.428 12.219 -25.338 1.00 67.88 79 ILE A N 1
ATOM 612 C CA . ILE A 1 79 ? 12.938 11.370 -24.250 1.00 67.88 79 ILE A CA 1
ATOM 613 C C . ILE A 1 79 ? 12.306 10.132 -24.880 1.00 67.88 79 ILE A C 1
ATOM 615 O O . ILE A 1 79 ? 11.300 10.252 -25.580 1.00 67.88 79 ILE A O 1
ATOM 619 N N . ASP A 1 80 ? 12.870 8.956 -24.613 1.00 71.81 80 ASP A N 1
ATOM 620 C CA . ASP A 1 80 ? 12.227 7.680 -24.915 1.00 71.81 80 ASP A CA 1
ATOM 621 C C . ASP A 1 80 ? 11.323 7.278 -23.732 1.00 71.81 80 ASP A C 1
ATOM 623 O O . ASP A 1 80 ? 11.829 6.892 -22.670 1.00 71.81 80 ASP A O 1
ATOM 627 N N . PRO A 1 81 ? 9.981 7.363 -23.862 1.00 72.31 81 PRO A N 1
ATOM 628 C CA . PRO A 1 81 ? 9.060 6.996 -22.790 1.00 72.31 81 PRO A CA 1
ATOM 629 C C . PRO A 1 81 ? 9.177 5.522 -22.405 1.00 72.31 81 PRO A C 1
ATOM 631 O O . PRO A 1 81 ? 8.748 5.137 -21.314 1.00 72.31 81 PRO A O 1
ATOM 634 N N . ASP A 1 82 ? 9.739 4.681 -23.281 1.00 75.88 82 ASP A N 1
ATOM 635 C CA . ASP A 1 82 ? 9.816 3.259 -23.018 1.00 75.88 82 ASP A CA 1
ATOM 636 C C . ASP A 1 82 ? 10.854 2.883 -21.963 1.00 75.88 82 ASP A C 1
ATOM 638 O O . ASP A 1 82 ? 10.684 1.854 -21.300 1.00 75.88 82 ASP A O 1
ATOM 642 N N . GLN A 1 83 ? 11.845 3.748 -21.744 1.00 79.62 83 GLN A N 1
ATOM 643 C CA . GLN A 1 83 ? 12.919 3.549 -20.775 1.00 79.62 83 GLN A CA 1
ATOM 644 C C . GLN A 1 83 ? 12.542 3.938 -19.345 1.00 79.62 83 GLN A C 1
ATOM 646 O O . GLN A 1 83 ? 13.328 3.692 -18.433 1.00 79.62 83 GLN A O 1
ATOM 651 N N . TYR A 1 84 ? 11.357 4.507 -19.111 1.00 81.94 84 TYR A N 1
ATOM 652 C CA . TYR A 1 84 ? 10.917 4.940 -17.785 1.00 81.94 84 TYR A CA 1
ATOM 653 C C . TYR A 1 84 ? 9.739 4.117 -17.263 1.00 81.94 84 TYR A C 1
ATOM 655 O O . TYR A 1 84 ? 8.867 3.656 -18.002 1.00 81.94 84 TYR A O 1
ATOM 663 N N . SER A 1 85 ? 9.719 3.916 -15.946 1.00 84.69 85 SER A N 1
ATOM 664 C CA . SER A 1 85 ? 8.594 3.289 -15.255 1.00 84.69 85 SER A CA 1
ATOM 665 C C . SER A 1 85 ? 7.402 4.249 -15.190 1.00 84.69 85 SER A C 1
ATOM 667 O O . SER A 1 85 ? 7.574 5.467 -15.224 1.00 84.69 85 SER A O 1
ATOM 669 N N . ASN A 1 86 ? 6.180 3.723 -15.078 1.00 85.56 86 ASN A N 1
ATOM 670 C CA . ASN A 1 86 ? 4.981 4.560 -15.060 1.00 85.56 86 ASN A CA 1
ATOM 671 C C . ASN A 1 86 ? 4.970 5.462 -13.803 1.00 85.56 86 ASN A C 1
ATOM 673 O O . ASN A 1 86 ? 4.951 4.941 -12.686 1.00 85.56 86 ASN A O 1
ATOM 677 N N . PRO A 1 87 ? 4.948 6.802 -13.939 1.00 87.69 87 PRO A N 1
ATOM 678 C CA . PRO A 1 87 ? 4.943 7.700 -12.787 1.00 87.69 87 PRO A CA 1
ATOM 679 C C . PRO A 1 87 ? 3.592 7.738 -12.058 1.00 87.69 87 PRO A C 1
ATOM 681 O O . PRO A 1 87 ? 3.548 8.101 -10.882 1.00 87.69 87 PRO A O 1
ATOM 684 N N . LEU A 1 88 ? 2.489 7.358 -12.720 1.00 89.88 88 LEU A N 1
ATOM 685 C CA . LEU A 1 88 ? 1.142 7.492 -12.157 1.00 89.88 88 LEU A CA 1
ATOM 686 C C . LEU A 1 88 ? 0.949 6.618 -10.906 1.00 89.88 88 LEU A C 1
ATOM 688 O O . LEU A 1 88 ? 0.581 7.168 -9.865 1.00 89.88 88 LEU A O 1
ATOM 692 N N . PRO A 1 89 ? 1.237 5.299 -10.919 1.00 91.38 89 PRO A N 1
ATOM 693 C CA . PRO A 1 89 ? 1.081 4.484 -9.718 1.00 91.38 89 PRO A CA 1
ATOM 694 C C . PRO A 1 89 ? 2.071 4.862 -8.609 1.00 91.38 89 PRO A C 1
ATOM 696 O O . PRO A 1 89 ? 1.757 4.676 -7.433 1.00 91.38 89 PRO A O 1
ATOM 699 N N . HIS A 1 90 ? 3.239 5.422 -8.949 1.00 87.88 90 HIS A N 1
ATOM 700 C CA . HIS A 1 90 ? 4.237 5.825 -7.958 1.00 87.88 90 HIS A CA 1
ATOM 701 C C . HIS A 1 90 ? 3.738 6.994 -7.095 1.00 87.88 90 HIS A C 1
ATOM 703 O O . HIS A 1 90 ? 3.803 6.932 -5.866 1.00 87.88 90 HIS A O 1
ATOM 709 N N . VAL A 1 91 ? 3.145 8.016 -7.720 1.00 92.12 91 VAL A N 1
ATOM 710 C CA . VAL A 1 91 ? 2.551 9.153 -6.996 1.00 92.12 91 VAL A CA 1
ATOM 711 C C . VAL A 1 91 ? 1.310 8.725 -6.205 1.00 92.12 91 VAL A C 1
ATOM 713 O O . VAL A 1 91 ? 1.155 9.131 -5.054 1.00 92.12 91 VAL A O 1
ATOM 716 N N . LEU A 1 92 ? 0.459 7.861 -6.773 1.00 93.00 92 LEU A N 1
ATOM 717 C CA . LEU A 1 92 ? -0.709 7.309 -6.067 1.00 93.00 92 LEU A CA 1
ATOM 718 C C . LEU A 1 92 ? -0.311 6.485 -4.832 1.00 93.00 92 LEU A C 1
ATOM 720 O O . LEU A 1 92 ? -1.003 6.500 -3.817 1.00 93.00 92 LEU A O 1
ATOM 724 N N . THR A 1 93 ? 0.820 5.787 -4.899 1.00 94.25 93 THR A N 1
ATOM 725 C CA . THR A 1 93 ? 1.363 5.028 -3.768 1.00 94.25 93 THR A CA 1
ATOM 726 C C . THR A 1 93 ? 1.890 5.960 -2.678 1.00 94.25 93 THR A C 1
ATOM 728 O O . THR A 1 93 ? 1.594 5.749 -1.503 1.00 94.25 93 THR A O 1
AT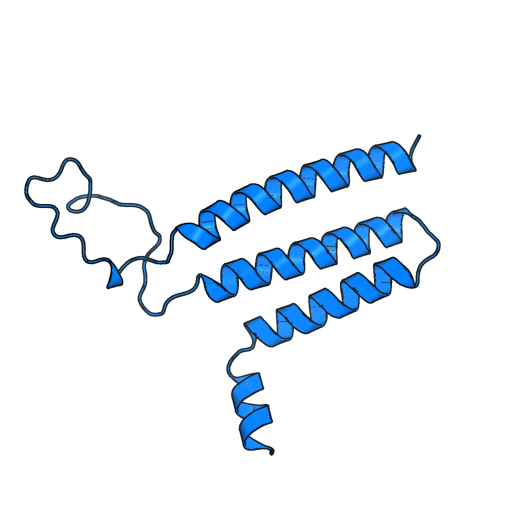OM 731 N N . LEU A 1 94 ? 2.613 7.026 -3.044 1.00 92.75 94 LEU A N 1
ATOM 732 C CA . LEU A 1 94 ? 3.131 7.993 -2.073 1.00 92.75 94 LEU A CA 1
ATOM 733 C C . LEU A 1 94 ? 2.000 8.652 -1.268 1.00 92.75 94 LEU A C 1
ATOM 735 O O . LEU A 1 94 ? 2.097 8.764 -0.046 1.00 92.75 94 LEU A O 1
ATOM 739 N N . THR A 1 95 ? 0.904 9.041 -1.926 1.00 95.38 95 THR A N 1
ATOM 740 C CA . THR A 1 95 ? -0.257 9.623 -1.234 1.00 95.38 95 THR A CA 1
ATOM 741 C C . THR A 1 95 ? -0.985 8.596 -0.367 1.00 95.38 95 THR A C 1
ATOM 743 O O . THR A 1 95 ? -1.362 8.912 0.763 1.00 95.38 95 THR A O 1
ATOM 746 N N . ALA A 1 96 ? -1.129 7.355 -0.842 1.00 95.19 96 ALA A N 1
ATOM 747 C CA . ALA A 1 96 ? -1.739 6.273 -0.074 1.00 95.19 96 ALA A CA 1
ATOM 748 C C . ALA A 1 96 ? -0.976 5.969 1.226 1.00 95.19 96 ALA A C 1
ATOM 750 O O . ALA A 1 96 ? -1.606 5.760 2.263 1.00 95.19 96 ALA A O 1
ATOM 751 N N . ILE A 1 97 ? 0.361 6.010 1.207 1.00 95.19 97 ILE A N 1
ATOM 752 C CA . ILE A 1 97 ? 1.195 5.801 2.403 1.00 95.19 97 ILE A CA 1
ATOM 753 C C . ILE A 1 97 ? 0.932 6.885 3.458 1.00 95.19 97 ILE A C 1
ATOM 755 O O . ILE A 1 97 ? 0.760 6.576 4.637 1.00 95.19 97 ILE A O 1
ATOM 759 N N . VAL A 1 98 ? 0.848 8.156 3.054 1.00 96.62 98 VAL A N 1
ATOM 760 C CA . VAL A 1 98 ? 0.602 9.264 3.996 1.00 96.62 98 VAL A CA 1
ATOM 761 C C . VAL A 1 98 ? -0.787 9.146 4.634 1.00 96.62 98 VAL A C 1
ATOM 763 O O . VAL A 1 98 ? -0.924 9.290 5.850 1.00 96.62 98 VAL A O 1
ATOM 766 N N . VAL A 1 99 ? -1.814 8.819 3.842 1.00 96.12 99 VAL A N 1
ATOM 767 C CA . VAL A 1 99 ? -3.181 8.602 4.348 1.00 96.12 99 VAL A CA 1
ATOM 768 C C . VAL A 1 99 ? -3.247 7.383 5.278 1.00 96.12 99 VAL A C 1
ATOM 770 O O . VAL A 1 99 ? -3.903 7.440 6.321 1.00 96.12 99 VAL A O 1
ATOM 773 N N . GLN A 1 100 ? -2.535 6.299 4.959 1.00 95.62 100 GLN A N 1
ATOM 774 C CA . GLN A 1 100 ? -2.417 5.120 5.822 1.00 95.62 100 GLN A CA 1
ATOM 775 C C . GLN A 1 100 ? -1.848 5.485 7.202 1.00 95.62 100 GLN A C 1
ATOM 777 O O . GLN A 1 100 ? -2.433 5.126 8.222 1.00 95.62 100 GLN A O 1
ATOM 782 N N . VAL A 1 101 ? -0.742 6.233 7.261 1.00 95.56 101 VAL A N 1
ATOM 783 C CA . VAL A 1 101 ? -0.131 6.621 8.544 1.00 95.56 101 VAL A CA 1
ATOM 784 C C . VAL A 1 101 ? -1.044 7.564 9.334 1.00 95.56 101 VAL A C 1
ATOM 786 O O . VAL A 1 101 ? -1.210 7.385 10.541 1.00 95.56 101 VAL A O 1
ATOM 789 N N . ALA A 1 102 ? -1.693 8.524 8.668 1.00 96.44 102 ALA A N 1
ATOM 790 C CA . ALA A 1 102 ? -2.624 9.448 9.314 1.00 96.44 102 ALA A CA 1
ATOM 791 C C . ALA A 1 102 ? -3.841 8.723 9.918 1.00 96.44 102 ALA A C 1
ATOM 793 O O . ALA A 1 102 ? -4.197 8.955 11.074 1.00 96.44 102 ALA A O 1
ATOM 794 N N . THR A 1 103 ? -4.454 7.804 9.165 1.00 94.56 103 THR A N 1
ATOM 795 C CA . THR A 1 103 ? -5.612 7.029 9.640 1.00 94.56 103 THR A CA 1
ATOM 796 C C . THR A 1 103 ? -5.242 6.064 10.765 1.00 94.56 103 THR A C 1
ATOM 798 O O . THR A 1 103 ? -6.004 5.951 11.727 1.00 94.56 103 THR A O 1
ATOM 801 N N . LEU A 1 104 ? -4.060 5.435 10.716 1.00 94.44 104 LEU A N 1
ATOM 802 C CA . LEU A 1 104 ? -3.539 4.615 11.814 1.00 94.44 104 LEU A CA 1
ATOM 803 C C . LEU A 1 104 ? -3.333 5.454 13.085 1.00 94.44 104 LEU A C 1
ATOM 805 O O . LEU A 1 104 ? -3.767 5.048 14.161 1.00 94.44 104 LEU A O 1
ATOM 809 N N . GLY A 1 105 ? -2.708 6.630 12.960 1.00 94.69 105 GLY A N 1
ATOM 810 C CA . GLY A 1 105 ? -2.436 7.528 14.084 1.00 94.69 105 GLY A CA 1
ATOM 811 C C . GLY A 1 105 ? -3.709 7.996 14.790 1.00 94.69 105 GLY A C 1
ATOM 812 O O . GLY A 1 105 ? -3.814 7.881 16.010 1.00 94.69 105 GLY A O 1
ATOM 813 N N . VAL A 1 106 ? -4.710 8.443 14.023 1.00 95.38 106 VAL A N 1
ATOM 814 C CA . VAL A 1 106 ? -6.022 8.831 14.570 1.00 95.38 106 VAL A CA 1
ATOM 815 C C . VAL A 1 106 ? -6.721 7.635 15.215 1.00 95.38 106 VAL A C 1
ATOM 817 O O . VAL A 1 106 ? -7.253 7.751 16.316 1.00 95.38 106 VAL A O 1
ATOM 820 N N . SER A 1 107 ? -6.690 6.470 14.567 1.00 94.19 107 SER A N 1
ATOM 821 C CA . SER A 1 107 ? -7.335 5.271 15.105 1.00 94.19 107 SER A CA 1
ATOM 822 C C . SER A 1 107 ? -6.715 4.821 16.428 1.00 94.19 107 SER A C 1
ATOM 824 O O . SER A 1 107 ? -7.443 4.462 17.347 1.00 94.19 107 SER A O 1
ATOM 826 N N . LEU A 1 108 ? -5.385 4.865 16.554 1.00 93.31 108 LEU A N 1
ATOM 827 C CA . LEU A 1 108 ? -4.694 4.544 17.804 1.00 93.31 108 LEU A CA 1
ATOM 828 C C . LEU A 1 108 ? -5.042 5.541 18.913 1.00 93.31 108 LEU A C 1
ATOM 830 O O . LEU A 1 108 ? -5.325 5.107 20.026 1.00 93.31 108 LEU A O 1
ATOM 834 N N . ALA A 1 109 ? -5.098 6.841 18.603 1.00 95.06 109 ALA A N 1
ATOM 835 C CA . 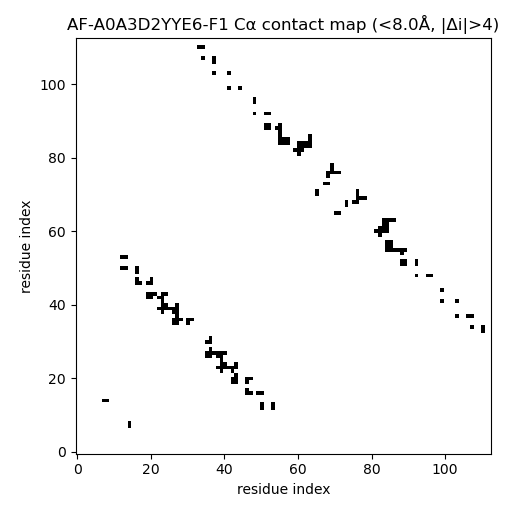ALA A 1 109 ? -5.501 7.866 19.564 1.00 95.06 109 ALA A CA 1
ATOM 836 C C . ALA A 1 109 ? -6.922 7.625 20.103 1.00 95.06 109 ALA A C 1
ATOM 838 O O . ALA A 1 109 ? -7.150 7.757 21.303 1.00 95.06 109 ALA A O 1
ATOM 839 N N . LEU A 1 110 ? -7.854 7.207 19.238 1.00 93.62 110 LEU A N 1
ATOM 840 C CA . LEU A 1 110 ? -9.228 6.871 19.624 1.00 93.62 110 LEU A CA 1
ATOM 841 C C . LEU A 1 110 ? -9.347 5.560 20.408 1.00 93.62 110 LEU A C 1
ATOM 843 O O . LEU A 1 110 ? -10.282 5.409 21.178 1.00 93.62 110 LEU A O 1
ATOM 847 N N . VAL A 1 111 ? -8.437 4.601 20.216 1.00 91.81 111 VAL A N 1
ATOM 848 C CA . VAL A 1 111 ? -8.428 3.357 21.010 1.00 91.81 111 VAL A CA 1
ATOM 849 C C . VAL A 1 111 ? -7.926 3.605 22.432 1.00 91.81 111 VAL A C 1
ATOM 851 O O . VAL A 1 111 ? -8.294 2.869 23.345 1.00 91.81 111 VAL A O 1
ATOM 854 N N . THR A 1 112 ? -7.067 4.608 22.617 1.00 78.69 112 THR A N 1
ATOM 855 C CA . THR A 1 112 ? -6.531 4.984 23.932 1.00 78.69 112 THR A CA 1
ATOM 856 C C . THR A 1 112 ? -7.373 6.015 24.685 1.00 78.69 112 THR A C 1
ATOM 858 O O . THR A 1 112 ? -7.132 6.199 25.876 1.00 78.69 112 THR A O 1
ATOM 861 N N . ALA A 1 113 ? -8.291 6.701 23.998 1.00 66.56 113 ALA A N 1
ATOM 862 C CA . ALA A 1 113 ? -9.209 7.690 24.567 1.00 66.56 113 ALA A CA 1
ATOM 863 C C . ALA A 1 113 ? -10.466 7.019 25.138 1.00 66.56 113 ALA A C 1
ATOM 865 O O . ALA A 1 113 ? -10.947 7.504 26.186 1.00 66.56 113 ALA A O 1
#

Secondary structure (DSSP, 8-state):
-HHHHHHHHT-HHHHHHHHHHHHHHHHHHH--SHHHHHHHHHHHHHHHHHHHHHHH--TTPBPS---GGGSTTSSS----GGGB--HHHHHHHHHHHHHHHHHHHHHHHHHH-

pLDDT: mean 83.53, std 13.47, range [54.66, 96.62]

Solvent-accessible surface area (backbone atoms only — not comparable to full-atom values): 6290 Å² total; per-residue (Å²): 115,69,65,58,56,51,59,53,59,74,40,57,68,61,54,52,28,54,53,40,31,53,50,12,51,46,39,36,70,74,42,88,51,64,70,53,22,51,53,10,49,50,37,30,54,51,20,56,45,51,45,41,54,60,72,31,64,50,86,87,36,42,74,76,64,75,58,75,65,52,21,98,87,33,99,62,62,80,70,63,73,74,48,37,28,55,58,65,42,55,56,54,40,56,54,49,50,55,52,49,53,52,52,51,52,54,51,52,54,61,74,75,104